Protein AF-A0A9D4FVD9-F1 (afdb_monomer)

Secondary structure (DSSP, 8-state):
-TTTTT-HHHHHHHHHHHHS-SSTHHHHHHHHHHHHHHHHHTS---HHHHHHHHHHHHHSPPGGG---HHHHHHHHHHHHHHSTT----------------------------------

Sequence (119 aa):
MLFEEDFPNINLIIDLVQSLPPTSVSCETSFSQMKLIKTARRLNMNDTTLNSLMQTKLLSSDVAGFNPNPVIDYWLCAAERLYGHRRVNYARKNVRQGVSVVASTSHVELAEDEDKAAK

InterPro domains:
  IPR008906 HAT, C-terminal dimerisation domain [PF05699] (4-57)
  IPR012337 Ribonuclease H-like superfamily [SSF53098] (2-58)

Solvent-accessible surface area (backbone atoms only — not comparable to full-atom values): 8110 Å² total; per-residue (Å²): 129,94,66,70,79,83,42,56,71,60,53,51,51,52,51,54,59,68,68,50,75,97,60,65,62,70,55,54,55,48,52,51,51,48,49,49,60,46,59,74,68,73,51,95,68,58,69,70,58,50,51,52,53,45,49,47,69,73,71,48,73,57,74,91,77,56,75,62,62,68,59,53,50,51,52,50,56,50,45,47,74,74,53,76,84,74,87,78,86,74,82,80,78,82,77,77,78,82,75,82,77,83,76,86,80,85,82,90,85,90,80,88,81,87,85,89,82,90,133

Radius of gyration: 28.38 Å; Cα contacts (8 Å, |Δi|>4): 21; chains: 1; bounding box: 54×79×55 Å

Mean predicted aligned error: 16.89 Å

Structure (mmCIF, N/CA/C/O backbone):
data_AF-A0A9D4FVD9-F1
#
_entry.id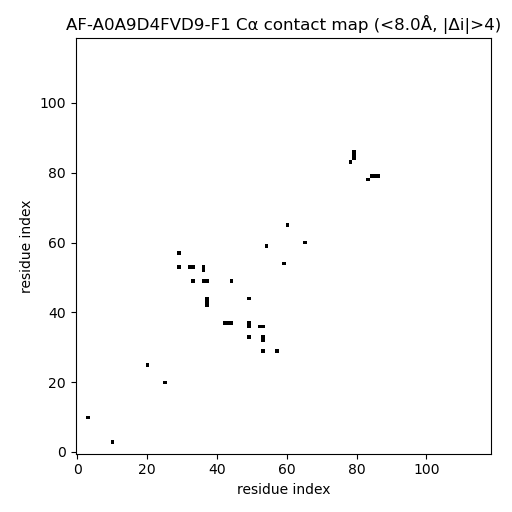   AF-A0A9D4FVD9-F1
#
loop_
_atom_site.group_PDB
_atom_site.id
_atom_site.type_symbol
_atom_site.label_atom_id
_atom_site.label_alt_id
_atom_site.label_comp_id
_atom_site.label_asym_id
_atom_site.label_entity_id
_atom_site.label_seq_id
_atom_site.pdbx_PDB_ins_code
_atom_site.Cartn_x
_atom_site.Cartn_y
_atom_site.Cartn_z
_atom_site.occupancy
_atom_site.B_iso_or_equiv
_atom_site.auth_seq_id
_atom_site.auth_comp_id
_atom_site.auth_asym_id
_atom_site.auth_atom_id
_atom_site.pdbx_PDB_model_num
ATOM 1 N N . MET A 1 1 ? -32.065 -10.063 13.299 1.00 47.19 1 MET A N 1
ATOM 2 C CA . MET A 1 1 ? -31.347 -9.304 14.341 1.00 47.19 1 MET A CA 1
ATOM 3 C C . MET A 1 1 ? -32.268 -8.174 14.759 1.00 47.19 1 MET A C 1
ATOM 5 O O . MET A 1 1 ? -32.724 -7.458 13.888 1.00 47.19 1 MET A O 1
ATOM 9 N N . LEU A 1 2 ? -32.650 -8.092 16.035 1.00 50.84 2 LEU A N 1
ATOM 10 C CA . LEU A 1 2 ? -33.684 -7.158 16.522 1.00 50.84 2 LEU A CA 1
ATOM 11 C C . LEU A 1 2 ? -33.138 -5.764 16.896 1.00 50.84 2 LEU A C 1
ATOM 13 O O . LEU A 1 2 ? -33.887 -4.958 17.415 1.00 50.84 2 LEU A O 1
ATOM 17 N N . PHE A 1 3 ? -31.856 -5.474 16.649 1.00 57.88 3 PHE A N 1
ATOM 18 C CA . PHE A 1 3 ? -31.197 -4.234 17.098 1.00 57.88 3 PHE A CA 1
ATOM 19 C C . PHE A 1 3 ? -30.765 -3.297 15.958 1.00 57.88 3 PHE A C 1
ATOM 21 O O . PHE A 1 3 ? -30.175 -2.249 16.215 1.00 57.88 3 PHE A O 1
ATOM 28 N N . GLU A 1 4 ? -31.015 -3.668 14.700 1.00 61.09 4 GLU A N 1
ATOM 29 C CA . GLU A 1 4 ? -30.524 -2.909 13.542 1.00 61.09 4 GLU A CA 1
ATOM 30 C C . GLU A 1 4 ? -31.268 -1.574 13.356 1.00 61.09 4 GLU A C 1
ATOM 32 O O . GLU A 1 4 ? -30.654 -0.578 12.979 1.00 61.09 4 GLU A O 1
ATOM 37 N N . GLU A 1 5 ? -32.575 -1.540 13.644 1.00 70.00 5 GLU A N 1
ATOM 38 C CA . GLU A 1 5 ? -33.447 -0.400 13.311 1.00 70.00 5 GLU 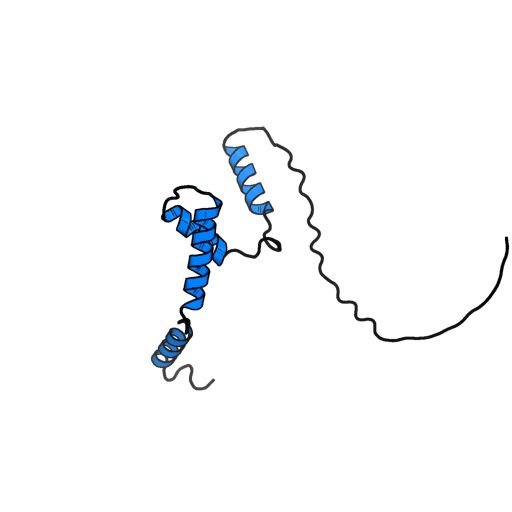A CA 1
ATOM 39 C C . GLU A 1 5 ? -33.739 0.537 14.493 1.00 70.00 5 GLU A C 1
ATOM 41 O O . GLU A 1 5 ? -34.024 1.715 14.281 1.00 70.00 5 GLU A O 1
ATOM 46 N N . ASP A 1 6 ? -33.615 0.061 15.734 1.00 80.00 6 ASP A N 1
ATOM 47 C CA . ASP A 1 6 ? -34.055 0.824 16.910 1.00 80.00 6 ASP A CA 1
ATOM 48 C C . ASP A 1 6 ? -33.082 1.952 17.302 1.00 80.00 6 ASP A C 1
ATOM 50 O O . ASP A 1 6 ? -33.499 2.978 17.842 1.00 80.00 6 ASP A O 1
ATOM 54 N N . PHE A 1 7 ? -31.779 1.800 17.017 1.00 83.12 7 PHE A N 1
ATOM 55 C CA . PHE A 1 7 ? -30.744 2.765 17.422 1.00 83.12 7 PHE A CA 1
ATOM 56 C C . PHE A 1 7 ? -29.616 2.925 16.383 1.00 83.12 7 PHE A C 1
ATOM 58 O O . PHE A 1 7 ? -28.455 2.607 16.668 1.00 83.12 7 PHE A O 1
ATOM 65 N N . PRO A 1 8 ? -29.900 3.494 15.197 1.00 86.56 8 PRO A N 1
ATOM 66 C CA . PRO A 1 8 ? -28.922 3.605 14.108 1.00 86.56 8 PRO A CA 1
ATOM 67 C C . PRO A 1 8 ? -27.657 4.389 14.503 1.00 86.56 8 PRO A C 1
ATOM 69 O O . PRO A 1 8 ? -26.550 4.040 14.101 1.00 86.56 8 PRO A O 1
ATOM 72 N N . ASN A 1 9 ? -27.794 5.413 15.353 1.00 88.88 9 ASN A N 1
ATOM 73 C CA . ASN A 1 9 ? -26.662 6.225 15.808 1.00 88.88 9 ASN A CA 1
ATOM 74 C C . ASN A 1 9 ? -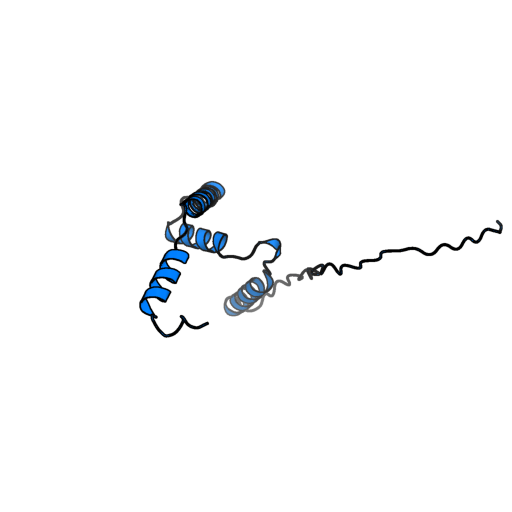25.719 5.461 16.751 1.00 88.88 9 ASN A C 1
ATOM 76 O O . ASN A 1 9 ? -24.514 5.698 16.733 1.00 88.88 9 ASN A O 1
ATOM 80 N N . ILE A 1 10 ? -26.256 4.562 17.582 1.00 89.75 10 ILE A N 1
ATOM 81 C CA . ILE A 1 10 ? -25.449 3.771 18.521 1.00 89.75 10 ILE A CA 1
ATOM 82 C C . ILE A 1 10 ? -24.660 2.716 17.745 1.00 89.75 10 ILE A C 1
ATOM 84 O O . ILE A 1 10 ? -23.466 2.558 17.987 1.00 89.75 10 ILE A O 1
ATOM 88 N N . ASN A 1 11 ? -25.295 2.070 16.765 1.00 87.62 11 ASN A N 1
ATOM 89 C CA . ASN A 1 11 ? -24.633 1.109 15.883 1.00 87.62 11 ASN A CA 1
ATOM 90 C C . ASN A 1 11 ? -23.479 1.766 15.113 1.00 87.62 11 ASN A C 1
ATOM 92 O O . ASN A 1 11 ? -22.368 1.249 15.124 1.00 87.62 11 ASN A O 1
ATOM 96 N N . LEU A 1 12 ? -23.688 2.975 14.578 1.00 90.56 12 LEU A N 1
ATOM 97 C CA . LEU A 1 12 ? -22.632 3.725 13.892 1.00 90.56 12 LEU A CA 1
ATOM 98 C C . LEU A 1 12 ? -21.437 4.030 14.810 1.00 90.56 12 LEU A C 1
ATOM 100 O O . LEU A 1 12 ? -20.288 3.922 14.388 1.00 90.56 12 LEU A O 1
ATOM 104 N N . ILE A 1 13 ? -21.681 4.395 16.073 1.00 93.31 13 ILE A N 1
ATOM 105 C CA . ILE A 1 13 ? -20.603 4.630 17.047 1.00 93.31 13 ILE A CA 1
ATOM 106 C C . ILE A 1 13 ? -19.846 3.334 17.340 1.00 93.31 13 ILE A C 1
ATOM 108 O O . ILE A 1 13 ? -18.619 3.357 17.414 1.00 93.31 13 ILE A O 1
ATOM 112 N N . ILE A 1 14 ? -20.552 2.215 17.498 1.00 91.88 14 ILE A N 1
ATOM 113 C CA . ILE A 1 14 ? -19.931 0.908 17.726 1.00 91.88 14 ILE A CA 1
ATOM 114 C C . ILE A 1 14 ? -19.051 0.530 16.531 1.00 91.88 14 ILE A C 1
ATOM 116 O O . ILE A 1 14 ? -17.893 0.167 16.736 1.00 91.88 14 ILE A O 1
ATOM 120 N N . ASP A 1 15 ? -19.545 0.702 15.307 1.00 92.31 15 ASP A N 1
ATOM 121 C CA . ASP A 1 15 ? -18.785 0.436 14.084 1.00 92.31 15 ASP A CA 1
ATOM 122 C C . ASP A 1 15 ? -17.550 1.342 13.974 1.00 92.31 15 ASP A C 1
ATOM 124 O O . ASP A 1 15 ? -16.450 0.876 13.668 1.00 92.31 15 ASP A O 1
ATOM 128 N N . LEU A 1 16 ? -17.688 2.633 14.295 1.00 93.31 16 LEU A N 1
ATOM 129 C CA . LEU A 1 16 ? -16.560 3.566 14.330 1.00 93.31 16 LEU A CA 1
ATOM 130 C C . LEU A 1 16 ? -15.510 3.144 15.358 1.00 93.31 16 LEU A C 1
ATOM 132 O O . LEU A 1 16 ? -14.323 3.121 15.037 1.00 93.31 16 LEU A O 1
ATOM 136 N N . VAL A 1 17 ? -15.923 2.788 16.574 1.00 93.69 17 VAL A N 1
ATOM 137 C CA . VAL A 1 17 ? -15.001 2.338 17.625 1.00 93.69 17 VAL A CA 1
ATOM 138 C C . VAL A 1 17 ? -14.305 1.039 17.215 1.00 93.69 17 VAL A C 1
ATOM 140 O O . VAL A 1 17 ? -13.105 0.906 17.441 1.00 93.69 17 VAL A O 1
ATOM 143 N N . GLN A 1 18 ? -15.013 0.117 16.560 1.00 90.06 18 GLN A N 1
ATOM 144 C CA . GLN A 1 18 ? -14.428 -1.124 16.042 1.00 90.06 18 GLN A CA 1
ATOM 145 C C . GLN A 1 18 ? -13.478 -0.897 14.857 1.00 90.06 18 GLN A C 1
ATOM 147 O O . GLN A 1 18 ? -12.558 -1.687 14.656 1.00 90.06 18 GLN A O 1
ATOM 152 N N . SER A 1 19 ? -13.661 0.181 14.089 1.00 91.75 19 SER A N 1
ATOM 153 C CA . SER A 1 19 ? -12.766 0.541 12.981 1.00 91.75 19 SER A CA 1
ATOM 154 C C . SER A 1 19 ? -11.409 1.088 13.440 1.00 91.75 19 SER A C 1
ATOM 156 O O . SER A 1 19 ? -10.444 1.086 12.671 1.00 91.75 19 SER A O 1
ATOM 158 N N . LEU A 1 20 ? -11.314 1.556 14.690 1.00 90.25 20 LEU A N 1
ATOM 159 C CA . LEU A 1 20 ? -10.075 2.084 15.241 1.00 90.25 20 LEU A CA 1
ATOM 160 C C . LEU A 1 20 ? -9.149 0.933 15.658 1.00 90.25 20 LEU A C 1
ATOM 162 O O . LEU A 1 20 ? -9.544 0.073 16.449 1.00 90.25 20 LEU A O 1
ATOM 166 N N . PRO A 1 21 ? -7.890 0.909 15.189 1.00 87.88 21 PRO A N 1
ATOM 167 C CA . PRO A 1 21 ? -6.943 -0.093 15.640 1.00 87.88 21 PRO A CA 1
ATOM 168 C C . PRO A 1 21 ? -6.651 0.120 17.137 1.00 87.88 21 PRO A C 1
ATOM 170 O O . PRO A 1 21 ? -6.327 1.236 17.546 1.00 87.88 21 PRO A O 1
ATOM 173 N N . PRO A 1 22 ? -6.692 -0.935 17.969 1.00 86.19 22 PRO A N 1
ATOM 174 C CA . PRO A 1 22 ? -6.486 -0.809 19.414 1.00 86.19 22 PRO A CA 1
ATOM 175 C C . PRO A 1 22 ? -5.036 -0.467 19.794 1.00 86.19 22 PRO A C 1
ATOM 177 O O . PRO A 1 22 ? -4.757 -0.164 20.951 1.00 86.19 22 PRO A O 1
ATOM 180 N N . THR A 1 23 ? -4.090 -0.551 18.849 1.00 90.00 23 THR A N 1
ATOM 181 C CA . THR A 1 23 ? -2.657 -0.342 19.099 1.00 90.00 23 THR A CA 1
ATOM 182 C C . THR A 1 23 ? -1.969 0.396 17.950 1.00 90.00 23 THR A C 1
ATOM 184 O O . THR A 1 23 ? -2.399 0.331 16.798 1.00 90.00 23 THR A O 1
ATOM 187 N N . SER A 1 24 ? -0.841 1.045 18.254 1.00 88.75 24 SER A N 1
ATOM 188 C CA . SER A 1 24 ? 0.030 1.724 17.282 1.00 88.75 24 SER A CA 1
ATOM 189 C C . SER A 1 24 ? 0.930 0.783 16.476 1.00 88.75 24 SER A C 1
ATOM 191 O O . SER A 1 24 ? 1.647 1.245 15.588 1.00 88.75 24 SER A O 1
ATOM 193 N N . VAL A 1 25 ? 0.900 -0.528 16.737 1.00 90.50 25 VAL A N 1
ATOM 194 C CA . VAL A 1 25 ? 1.830 -1.500 16.135 1.00 90.50 25 VAL A CA 1
ATOM 195 C C . VAL A 1 25 ? 1.749 -1.480 14.606 1.00 90.50 25 VAL A C 1
ATOM 197 O O . VAL A 1 25 ? 2.772 -1.519 13.925 1.00 90.50 25 VAL A O 1
ATOM 200 N N . SER A 1 26 ? 0.544 -1.335 14.045 1.00 84.75 26 SER A N 1
ATOM 201 C CA . SER A 1 26 ? 0.354 -1.221 12.592 1.00 84.75 26 SER A CA 1
ATOM 202 C C . SER A 1 26 ? 1.000 0.040 11.998 1.00 84.75 26 SER A C 1
ATOM 204 O O . SER A 1 26 ? 1.419 0.049 10.838 1.00 84.75 26 SER A O 1
ATOM 206 N N . CYS A 1 27 ? 1.098 1.117 12.778 1.00 88.00 27 CYS A N 1
ATOM 207 C CA . CYS A 1 27 ? 1.768 2.344 12.359 1.00 88.00 27 CYS A CA 1
ATOM 208 C C . CYS A 1 27 ? 3.292 2.173 12.413 1.00 88.00 27 CYS A C 1
ATOM 210 O O . CYS A 1 27 ? 3.990 2.571 11.484 1.00 88.00 27 CYS A O 1
ATOM 212 N N . GLU A 1 28 ? 3.823 1.534 13.455 1.00 91.38 28 GLU A N 1
ATOM 213 C CA . GLU A 1 28 ? 5.263 1.285 13.619 1.00 91.38 28 GLU A CA 1
ATOM 214 C C . GLU A 1 28 ? 5.829 0.353 12.539 1.00 91.38 28 GLU A C 1
ATOM 216 O O . GLU A 1 28 ? 6.911 0.603 11.989 1.00 91.38 28 GLU A O 1
ATOM 221 N N . THR A 1 29 ? 5.080 -0.691 12.173 1.00 90.12 29 THR A N 1
ATOM 222 C CA . THR A 1 29 ? 5.439 -1.571 11.051 1.00 90.12 29 THR A CA 1
ATOM 223 C C . THR A 1 29 ? 5.437 -0.800 9.736 1.00 90.12 29 THR A C 1
ATOM 225 O O . THR A 1 29 ? 6.386 -0.913 8.957 1.00 90.12 29 THR A O 1
ATOM 228 N N . SER A 1 30 ? 4.439 0.060 9.525 1.00 90.88 30 SER A N 1
ATOM 229 C CA . SER A 1 30 ? 4.369 0.944 8.363 1.00 90.88 30 SER A CA 1
ATOM 230 C C . SER A 1 30 ? 5.578 1.890 8.303 1.00 90.88 30 SER A C 1
ATOM 232 O O . SER A 1 30 ? 6.278 1.953 7.292 1.00 90.88 30 SER A O 1
ATOM 234 N N . PHE A 1 31 ? 5.936 2.560 9.397 1.00 91.00 31 PHE A N 1
ATOM 235 C CA . PHE A 1 31 ? 7.116 3.431 9.424 1.00 91.00 31 PHE A CA 1
ATOM 236 C C . PHE A 1 31 ? 8.432 2.676 9.215 1.00 91.00 31 PHE A C 1
ATOM 238 O O . PHE A 1 31 ? 9.339 3.183 8.548 1.00 91.00 31 PHE A O 1
ATOM 245 N N . SER A 1 32 ? 8.529 1.444 9.715 1.00 91.81 32 SER A N 1
ATOM 246 C CA . SER A 1 32 ? 9.679 0.576 9.453 1.00 91.81 32 SER A CA 1
ATOM 247 C C . SER A 1 32 ? 9.809 0.259 7.961 1.00 91.81 32 SER A C 1
ATOM 249 O O . SER A 1 32 ? 10.898 0.386 7.401 1.00 91.81 32 SER A O 1
ATOM 251 N N . GLN A 1 33 ? 8.703 -0.059 7.280 1.00 89.94 33 GLN A N 1
ATOM 252 C CA . GLN A 1 33 ? 8.693 -0.262 5.826 1.00 89.94 33 GLN A CA 1
ATOM 253 C C . GLN A 1 33 ? 9.052 1.018 5.064 1.00 89.94 33 GLN A C 1
ATOM 255 O O . GLN A 1 33 ? 9.851 0.986 4.129 1.00 89.94 33 GLN A O 1
ATOM 260 N N . MET A 1 34 ? 8.540 2.166 5.500 1.00 90.50 34 MET A N 1
ATOM 261 C CA . MET A 1 34 ? 8.860 3.464 4.909 1.00 90.50 34 MET A CA 1
ATOM 262 C C . MET A 1 34 ? 10.358 3.781 5.005 1.00 90.50 34 MET A C 1
ATOM 264 O O . MET A 1 34 ? 10.970 4.254 4.042 1.00 90.50 34 MET A O 1
ATOM 268 N N . LYS A 1 35 ? 10.980 3.450 6.144 1.00 89.94 35 LYS A N 1
ATOM 269 C CA . LYS A 1 35 ? 12.431 3.544 6.335 1.00 89.94 35 LYS A CA 1
ATOM 270 C C . LYS A 1 35 ? 13.175 2.629 5.365 1.00 89.94 35 LYS A C 1
ATOM 272 O O . LYS A 1 35 ? 14.114 3.089 4.723 1.00 89.94 35 LYS A O 1
ATOM 277 N N . LEU A 1 36 ? 12.736 1.380 5.196 1.00 89.12 36 LEU A N 1
ATOM 278 C CA . LEU A 1 36 ? 13.329 0.461 4.219 1.00 89.12 36 LEU A CA 1
ATOM 279 C C . LEU A 1 36 ? 13.228 1.005 2.791 1.00 89.12 36 LEU A C 1
ATOM 281 O O . LEU A 1 36 ? 14.225 0.991 2.079 1.00 89.12 36 LEU A O 1
ATOM 285 N N . ILE A 1 37 ? 12.078 1.548 2.386 1.00 87.44 37 ILE A N 1
ATOM 286 C CA . ILE A 1 37 ? 11.885 2.152 1.058 1.00 87.44 37 ILE A CA 1
ATOM 287 C C . ILE A 1 37 ? 12.850 3.329 0.846 1.00 87.44 37 ILE A C 1
ATOM 289 O O . ILE A 1 37 ? 13.517 3.410 -0.191 1.00 87.44 37 ILE A O 1
ATOM 293 N N . LYS A 1 38 ? 12.967 4.218 1.840 1.00 86.38 38 LYS A N 1
ATOM 294 C CA . LYS A 1 38 ? 13.860 5.384 1.793 1.00 86.38 38 LYS A CA 1
ATOM 295 C C . LYS A 1 38 ? 15.335 4.967 1.736 1.00 86.38 38 LYS A C 1
ATOM 297 O O . LYS A 1 38 ? 16.101 5.487 0.927 1.00 86.38 38 LYS A O 1
ATOM 302 N N . THR A 1 39 ? 15.736 4.000 2.559 1.00 80.69 39 THR A N 1
ATOM 303 C CA . THR A 1 39 ? 17.127 3.534 2.650 1.00 80.69 39 THR A CA 1
ATOM 304 C C . THR A 1 39 ? 17.533 2.645 1.473 1.00 80.69 39 THR A C 1
ATOM 306 O O . THR A 1 39 ? 18.664 2.758 1.006 1.00 80.69 39 THR A O 1
ATOM 309 N N . ALA A 1 40 ? 16.632 1.811 0.945 1.00 72.56 40 ALA A N 1
ATOM 310 C CA . ALA A 1 40 ? 16.926 0.876 -0.143 1.00 72.56 40 ALA A CA 1
ATOM 311 C C . ALA A 1 40 ? 17.362 1.587 -1.426 1.00 72.56 40 ALA A C 1
ATOM 313 O O . ALA A 1 40 ? 18.255 1.108 -2.121 1.00 72.56 40 ALA A O 1
ATOM 314 N N . ARG A 1 41 ? 16.769 2.748 -1.732 1.00 65.88 41 ARG A N 1
ATOM 315 C CA . ARG A 1 41 ? 17.183 3.537 -2.897 1.00 65.88 41 ARG A CA 1
ATOM 316 C C . ARG A 1 41 ? 18.365 4.466 -2.610 1.00 65.88 41 ARG A C 1
ATOM 318 O O . ARG A 1 41 ? 18.984 4.900 -3.566 1.00 65.88 41 ARG A O 1
ATOM 325 N N . ARG A 1 42 ? 18.711 4.752 -1.343 1.00 67.25 42 ARG A N 1
ATOM 326 C CA . ARG A 1 42 ? 19.725 5.763 -0.946 1.00 67.25 42 ARG A CA 1
ATOM 327 C C . ARG A 1 42 ? 19.544 7.120 -1.654 1.00 67.25 42 ARG A C 1
A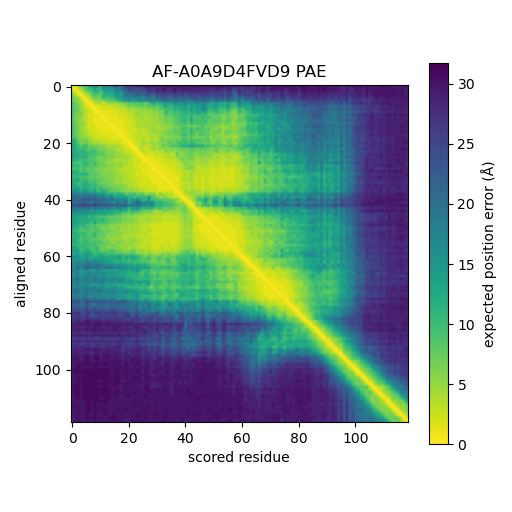TOM 329 O O . ARG A 1 42 ? 20.504 7.863 -1.832 1.00 67.25 42 ARG A O 1
ATOM 336 N N . LEU A 1 43 ? 18.318 7.429 -2.073 1.00 68.00 43 LEU A N 1
ATOM 337 C CA . LEU A 1 43 ? 17.971 8.648 -2.794 1.00 68.00 43 LEU A CA 1
ATOM 338 C C . LEU A 1 43 ? 17.200 9.585 -1.870 1.00 68.00 43 LEU A C 1
ATOM 340 O O . LEU A 1 43 ? 16.373 9.142 -1.068 1.00 68.00 43 LEU A O 1
ATOM 344 N N . ASN A 1 44 ? 17.418 10.887 -2.048 1.00 72.81 44 ASN A N 1
ATOM 345 C CA . ASN A 1 44 ? 16.456 11.881 -1.600 1.00 72.81 44 ASN A CA 1
ATOM 346 C C . ASN A 1 44 ? 15.235 11.769 -2.511 1.00 72.81 44 ASN A C 1
ATOM 348 O O . ASN A 1 44 ? 15.326 11.948 -3.724 1.00 72.81 44 ASN A O 1
ATOM 352 N N . MET A 1 45 ? 14.114 11.393 -1.917 1.00 81.62 45 MET A N 1
ATOM 353 C CA . MET A 1 45 ? 12.853 11.177 -2.601 1.00 81.62 45 MET A CA 1
ATOM 354 C C . MET A 1 45 ? 11.837 12.161 -2.040 1.00 81.62 45 MET A C 1
ATOM 356 O O . MET A 1 45 ? 11.796 12.362 -0.828 1.00 81.62 45 MET A O 1
ATOM 360 N N . ASN A 1 46 ? 11.041 12.764 -2.920 1.00 88.12 46 ASN A N 1
ATOM 361 C CA . ASN A 1 46 ? 9.979 13.676 -2.514 1.00 88.12 46 ASN A CA 1
ATOM 362 C C . ASN A 1 46 ? 8.943 12.938 -1.652 1.00 88.12 46 ASN A C 1
ATOM 364 O O . ASN A 1 46 ? 8.661 11.758 -1.867 1.00 88.12 46 ASN A O 1
ATOM 368 N N . ASP A 1 47 ? 8.324 13.643 -0.710 1.00 88.69 47 ASP A N 1
ATOM 369 C CA . ASP A 1 47 ? 7.362 13.029 0.213 1.00 88.69 47 ASP A CA 1
ATOM 370 C C . ASP A 1 47 ? 6.146 12.441 -0.519 1.00 88.69 47 ASP A C 1
ATOM 372 O O . ASP A 1 47 ? 5.624 11.393 -0.144 1.00 88.69 47 ASP A O 1
ATOM 376 N N . THR A 1 48 ? 5.736 13.060 -1.629 1.00 90.56 48 THR A N 1
ATOM 377 C CA . THR A 1 48 ? 4.635 12.576 -2.475 1.00 90.56 48 THR A CA 1
ATOM 378 C C . THR A 1 48 ? 4.929 11.209 -3.091 1.00 90.56 48 THR A C 1
ATOM 380 O O . THR A 1 48 ? 4.073 10.318 -3.083 1.00 90.56 48 THR A O 1
ATOM 383 N N . THR A 1 49 ? 6.146 11.007 -3.598 1.00 89.25 49 THR A N 1
ATOM 384 C CA . THR A 1 49 ? 6.555 9.741 -4.215 1.00 89.25 49 THR A CA 1
ATOM 385 C C . THR A 1 49 ? 6.811 8.671 -3.162 1.00 89.25 49 THR A C 1
ATOM 387 O O . THR A 1 49 ? 6.422 7.520 -3.360 1.00 89.25 49 THR A O 1
ATOM 390 N N . LEU A 1 50 ? 7.370 9.051 -2.011 1.00 90.56 50 LEU A N 1
ATOM 391 C CA . LEU A 1 50 ? 7.533 8.168 -0.861 1.00 90.56 50 LEU A CA 1
ATOM 392 C C . LEU A 1 50 ? 6.180 7.652 -0.347 1.00 90.56 50 LEU A C 1
ATOM 394 O O . LEU A 1 50 ? 6.017 6.442 -0.195 1.00 90.56 50 LEU A O 1
ATOM 398 N N . ASN A 1 51 ? 5.194 8.533 -0.167 1.00 91.38 51 ASN A N 1
ATOM 399 C CA . ASN A 1 51 ? 3.847 8.148 0.261 1.00 91.38 51 ASN A CA 1
ATOM 400 C C . ASN A 1 51 ? 3.152 7.241 -0.762 1.00 91.38 51 ASN A C 1
ATOM 402 O O . ASN A 1 51 ? 2.525 6.256 -0.383 1.00 91.38 51 ASN A O 1
ATOM 406 N N . SER A 1 52 ? 3.311 7.517 -2.058 1.00 90.88 52 SER A N 1
ATOM 407 C CA . SER A 1 52 ? 2.733 6.684 -3.123 1.00 90.88 52 SER A CA 1
ATOM 408 C C . SER A 1 52 ? 3.329 5.269 -3.137 1.00 90.88 52 SER A C 1
ATOM 410 O O . SER A 1 52 ? 2.608 4.276 -3.251 1.00 90.88 52 SER A O 1
ATOM 412 N N . LEU A 1 53 ? 4.652 5.154 -2.969 1.00 89.44 53 LEU A N 1
ATOM 413 C CA . LEU A 1 53 ? 5.339 3.863 -2.850 1.00 89.44 53 LEU A CA 1
ATOM 414 C C . LEU A 1 53 ? 4.914 3.111 -1.591 1.00 89.44 53 LEU A C 1
ATOM 416 O O . LEU A 1 53 ? 4.723 1.897 -1.636 1.00 89.44 53 LEU A O 1
ATOM 420 N N . MET A 1 54 ? 4.745 3.832 -0.487 1.00 91.06 54 MET A N 1
ATOM 421 C CA . MET A 1 54 ? 4.290 3.272 0.776 1.00 91.06 54 MET A CA 1
ATOM 422 C C . MET A 1 54 ? 2.872 2.700 0.659 1.00 91.06 54 MET A C 1
ATOM 424 O O . MET A 1 54 ? 2.648 1.543 1.010 1.00 91.06 54 MET A O 1
ATOM 428 N N . GLN A 1 55 ? 1.937 3.461 0.083 1.00 91.38 55 GLN A N 1
ATOM 429 C CA . GLN A 1 55 ? 0.575 2.993 -0.197 1.00 91.38 55 GLN A CA 1
ATOM 430 C C . GLN A 1 55 ? 0.578 1.779 -1.119 1.00 91.38 55 GLN A C 1
ATOM 432 O O . GLN A 1 55 ? -0.095 0.794 -0.837 1.00 91.38 55 GLN A O 1
ATOM 437 N N . THR A 1 56 ? 1.393 1.811 -2.177 1.00 89.38 56 THR A N 1
ATOM 438 C CA . THR A 1 56 ? 1.548 0.657 -3.066 1.00 89.38 56 THR A CA 1
ATOM 439 C C . THR A 1 56 ? 2.017 -0.554 -2.267 1.00 89.38 56 THR A C 1
ATOM 441 O O . THR A 1 56 ? 1.425 -1.616 -2.375 1.00 89.38 56 THR A O 1
ATOM 444 N N . LYS A 1 57 ? 3.030 -0.421 -1.406 1.00 87.69 57 LYS A N 1
ATOM 445 C CA . LYS A 1 57 ? 3.564 -1.556 -0.645 1.00 87.69 57 LYS A CA 1
ATOM 446 C C . LYS A 1 57 ? 2.579 -2.127 0.382 1.00 87.69 57 LYS A C 1
ATOM 448 O O . LYS A 1 57 ? 2.606 -3.334 0.594 1.00 87.69 57 LYS A O 1
ATOM 453 N N . LEU A 1 58 ? 1.753 -1.287 1.008 1.00 89.19 58 LEU A N 1
ATOM 454 C CA . LEU A 1 58 ? 0.773 -1.716 2.011 1.00 89.19 58 LEU A CA 1
ATOM 455 C C . LEU A 1 58 ? -0.515 -2.284 1.403 1.00 89.19 58 LEU A C 1
ATOM 457 O O . LEU A 1 58 ? -1.085 -3.213 1.963 1.00 89.19 58 LEU A O 1
ATOM 461 N N . LEU A 1 59 ? -0.986 -1.706 0.297 1.00 88.75 59 LEU A N 1
ATOM 462 C CA . LEU A 1 59 ? -2.294 -2.020 -0.287 1.00 88.75 59 LEU A CA 1
ATOM 463 C C . LEU A 1 59 ? -2.206 -2.983 -1.477 1.00 88.75 59 LEU A C 1
ATOM 465 O O . LEU A 1 59 ? -3.219 -3.562 -1.866 1.00 88.75 59 LEU A O 1
ATOM 469 N N . SER A 1 60 ? -1.029 -3.137 -2.093 1.00 86.44 60 SER A N 1
ATOM 470 C CA . SER A 1 60 ? -0.862 -4.082 -3.201 1.00 86.44 60 SER A CA 1
ATOM 471 C C . SER A 1 60 ? -0.885 -5.530 -2.723 1.00 86.44 60 SER A C 1
ATOM 473 O O . SER A 1 60 ? -0.497 -5.861 -1.604 1.00 86.44 60 SER A O 1
ATOM 475 N N . SER A 1 61 ? -1.337 -6.401 -3.621 1.00 81.31 61 SER A N 1
ATOM 476 C CA . SER A 1 61 ? -1.261 -7.848 -3.464 1.00 81.31 61 SER A CA 1
ATOM 477 C C . SER A 1 61 ? 0.190 -8.305 -3.305 1.00 81.31 61 SER A C 1
ATOM 479 O O . SER A 1 61 ? 1.114 -7.650 -3.796 1.00 81.31 61 SER A O 1
ATOM 481 N N . ASP A 1 62 ? 0.392 -9.463 -2.674 1.00 81.12 62 ASP A N 1
ATOM 482 C CA . ASP A 1 62 ? 1.724 -10.057 -2.596 1.00 81.12 62 ASP A CA 1
ATOM 483 C C . ASP A 1 62 ? 2.344 -10.243 -3.992 1.00 81.12 62 ASP A C 1
ATOM 485 O O . ASP A 1 62 ? 1.655 -10.515 -4.981 1.00 81.12 62 ASP A O 1
ATOM 489 N N . VAL A 1 63 ? 3.669 -10.112 -4.063 1.00 81.31 63 VAL A N 1
ATOM 490 C CA . VAL A 1 63 ? 4.431 -10.143 -5.318 1.00 81.31 63 VAL A CA 1
ATOM 491 C C . VAL A 1 63 ? 4.225 -11.469 -6.053 1.00 81.31 63 VAL A C 1
ATOM 493 O O . VAL A 1 63 ? 4.193 -11.475 -7.281 1.00 81.31 63 VAL A O 1
ATOM 496 N N . ALA A 1 64 ? 4.027 -12.578 -5.330 1.00 82.56 64 ALA A N 1
ATOM 497 C CA . ALA A 1 64 ? 3.774 -13.883 -5.936 1.00 82.56 64 ALA A CA 1
ATOM 498 C C . ALA A 1 64 ? 2.432 -13.951 -6.692 1.00 82.56 64 ALA A C 1
ATOM 500 O O . ALA A 1 64 ? 2.316 -14.686 -7.673 1.00 82.56 64 ALA A O 1
ATOM 501 N N . GLY A 1 65 ? 1.429 -13.179 -6.262 1.00 81.88 65 GLY A N 1
ATOM 502 C CA . GLY A 1 65 ? 0.110 -13.099 -6.898 1.00 81.88 65 GLY A CA 1
ATOM 503 C C . GLY A 1 65 ? -0.023 -11.968 -7.920 1.00 81.88 65 GLY A C 1
ATOM 504 O O . GLY A 1 65 ? -1.040 -11.877 -8.608 1.00 81.88 65 GLY A O 1
ATOM 505 N N . PHE A 1 66 ? 0.981 -11.095 -8.033 1.00 83.69 66 PHE A N 1
ATOM 506 C CA . PHE A 1 66 ? 0.933 -9.953 -8.936 1.00 83.69 66 PHE A CA 1
ATOM 507 C C . PHE A 1 66 ? 1.120 -10.395 -10.393 1.00 83.69 66 PHE A C 1
ATOM 509 O O . PHE A 1 66 ? 2.176 -10.895 -10.779 1.00 83.69 66 PHE A O 1
ATOM 516 N N . ASN A 1 67 ? 0.101 -10.177 -11.229 1.00 84.50 67 ASN A N 1
ATOM 517 C CA . ASN A 1 67 ? 0.187 -10.411 -12.668 1.00 84.50 67 ASN A CA 1
ATOM 518 C C . ASN A 1 67 ? 0.665 -9.130 -13.383 1.00 84.50 67 ASN A C 1
ATOM 520 O O . ASN A 1 67 ? -0.122 -8.191 -13.506 1.00 84.50 67 ASN A O 1
ATOM 524 N N . PRO A 1 68 ? 1.906 -9.070 -13.906 1.00 84.69 68 PRO A N 1
ATOM 525 C CA . PRO A 1 68 ? 2.429 -7.862 -14.545 1.00 84.69 68 PRO A CA 1
ATOM 526 C C . PRO A 1 68 ? 1.905 -7.654 -15.974 1.00 84.69 68 PRO A C 1
ATOM 528 O O . PRO A 1 68 ? 2.057 -6.566 -16.530 1.00 84.69 68 PRO A O 1
ATOM 531 N N . ASN A 1 69 ? 1.298 -8.677 -16.587 1.00 86.50 69 ASN A N 1
ATOM 532 C CA . ASN A 1 69 ? 0.926 -8.661 -18.004 1.00 86.50 69 ASN A CA 1
ATOM 533 C C . ASN A 1 69 ? 0.009 -7.488 -18.411 1.00 86.50 69 ASN A C 1
ATOM 535 O O . ASN A 1 69 ? 0.295 -6.879 -19.439 1.00 86.50 69 ASN A O 1
ATOM 539 N N . PRO A 1 70 ? -1.018 -7.088 -17.630 1.00 86.06 70 PRO A N 1
ATOM 540 C CA . PRO A 1 70 ? -1.882 -5.965 -18.003 1.00 86.06 70 PRO A CA 1
ATOM 541 C C . PRO A 1 70 ? -1.126 -4.634 -18.119 1.00 86.06 70 PRO A C 1
ATOM 543 O O . PRO A 1 70 ? -1.391 -3.835 -19.015 1.00 86.06 70 PRO A O 1
ATOM 546 N N . VAL A 1 71 ? -0.155 -4.401 -17.230 1.00 85.19 71 VAL A N 1
ATOM 547 C CA . VAL A 1 71 ? 0.657 -3.174 -17.233 1.00 85.19 71 VAL A CA 1
ATOM 548 C C . VAL A 1 71 ? 1.638 -3.183 -18.402 1.00 85.19 71 VAL A C 1
ATOM 550 O O . VAL A 1 71 ? 1.826 -2.157 -19.055 1.00 85.19 71 VAL A O 1
ATOM 553 N N . ILE A 1 72 ? 2.234 -4.343 -18.691 1.00 86.12 72 ILE A N 1
ATOM 554 C CA . ILE A 1 72 ? 3.119 -4.523 -19.847 1.00 86.12 72 ILE A CA 1
ATOM 555 C C . ILE A 1 72 ? 2.353 -4.223 -21.141 1.00 86.12 72 ILE A C 1
ATOM 557 O O . ILE A 1 72 ? 2.829 -3.447 -21.968 1.00 86.12 72 ILE A O 1
ATOM 561 N N . ASP A 1 73 ? 1.144 -4.766 -21.284 1.00 86.31 73 ASP A N 1
ATOM 562 C CA . ASP A 1 73 ? 0.297 -4.548 -22.457 1.00 86.31 73 ASP A CA 1
ATOM 563 C C . ASP A 1 73 ? -0.089 -3.074 -22.612 1.00 86.31 73 ASP A C 1
ATOM 565 O O . ASP A 1 73 ? 0.011 -2.523 -23.709 1.00 86.31 73 ASP A O 1
ATOM 569 N N . TYR A 1 74 ? -0.456 -2.406 -21.513 1.00 86.62 74 TYR A N 1
ATOM 570 C CA . TYR A 1 74 ? -0.726 -0.969 -21.512 1.00 86.62 74 TYR A CA 1
ATOM 571 C C . TYR A 1 74 ? 0.486 -0.155 -21.976 1.00 86.62 74 TYR A C 1
ATOM 573 O O . TYR A 1 74 ? 0.350 0.725 -22.828 1.00 86.62 74 TYR A O 1
ATOM 581 N N . TRP A 1 75 ? 1.675 -0.453 -21.445 1.00 82.44 75 TRP A N 1
ATOM 582 C CA . TRP A 1 75 ? 2.892 0.285 -21.775 1.00 82.44 75 TRP A CA 1
ATOM 583 C C . TRP A 1 75 ? 3.284 0.117 -23.242 1.00 82.44 75 TRP A C 1
ATOM 585 O O . TRP A 1 75 ? 3.652 1.086 -23.902 1.00 82.44 75 TRP A O 1
ATOM 595 N N . LEU A 1 76 ? 3.130 -1.089 -23.781 1.00 80.06 76 LEU A N 1
ATOM 596 C CA . LEU A 1 76 ? 3.414 -1.363 -25.184 1.00 80.06 76 LEU A CA 1
ATOM 597 C C . LEU A 1 76 ? 2.384 -0.727 -26.114 1.00 80.06 76 LEU A C 1
ATOM 599 O O . LEU A 1 76 ? 2.771 -0.110 -27.102 1.00 80.06 76 LEU A O 1
ATOM 603 N N . CYS A 1 77 ? 1.098 -0.762 -25.755 1.00 78.12 77 CYS A N 1
ATOM 604 C CA . CYS A 1 77 ? 0.064 -0.030 -26.487 1.00 78.12 77 CYS A CA 1
ATOM 605 C C . CYS A 1 77 ? 0.307 1.490 -26.448 1.00 78.12 77 CYS A C 1
ATOM 607 O O . CYS A 1 77 ? 0.037 2.189 -27.422 1.00 78.12 77 CYS A O 1
ATOM 609 N N . ALA A 1 78 ? 0.809 2.032 -25.335 1.00 73.81 78 ALA A N 1
ATOM 610 C CA . ALA A 1 78 ? 1.165 3.446 -25.223 1.00 73.81 78 ALA A CA 1
ATOM 611 C C . ALA A 1 78 ? 2.414 3.796 -26.053 1.00 73.81 78 ALA A C 1
ATOM 613 O O . ALA A 1 78 ? 2.425 4.817 -26.738 1.00 73.81 78 ALA A O 1
ATOM 614 N N . ALA A 1 79 ? 3.433 2.935 -26.052 1.00 65.88 79 ALA A N 1
ATOM 615 C CA . ALA A 1 79 ? 4.631 3.099 -26.873 1.00 65.88 79 ALA A CA 1
ATOM 616 C C . ALA A 1 79 ? 4.310 3.038 -28.376 1.00 65.88 79 ALA A C 1
ATOM 618 O O . ALA A 1 79 ? 4.856 3.818 -29.152 1.00 65.88 79 ALA A O 1
ATOM 619 N N . GLU A 1 80 ? 3.370 2.181 -28.780 1.00 63.97 80 GLU A N 1
ATOM 620 C CA . GLU A 1 80 ? 2.862 2.110 -30.155 1.00 63.97 80 GLU A CA 1
ATOM 621 C C . GLU A 1 80 ? 2.182 3.404 -30.609 1.00 63.97 80 GLU A C 1
ATOM 623 O O . GLU A 1 80 ? 2.315 3.778 -31.774 1.00 63.97 80 GLU A O 1
ATOM 628 N N . ARG A 1 81 ? 1.494 4.108 -29.698 1.00 62.84 81 ARG A N 1
ATOM 629 C CA . ARG A 1 81 ? 0.882 5.416 -29.985 1.00 62.84 81 ARG A CA 1
ATOM 630 C C . ARG A 1 81 ? 1.914 6.535 -30.132 1.00 62.84 81 ARG A C 1
ATOM 632 O O . ARG A 1 81 ? 1.650 7.487 -30.857 1.00 62.84 81 ARG A O 1
ATOM 639 N N . LEU A 1 82 ? 3.055 6.442 -29.445 1.00 61.84 82 LEU A N 1
ATOM 640 C CA . LEU A 1 82 ? 4.070 7.503 -29.407 1.00 61.84 82 LEU A CA 1
ATOM 641 C C . LEU A 1 82 ? 5.183 7.336 -30.454 1.00 61.84 82 LEU A C 1
ATOM 643 O O . LEU A 1 82 ? 5.682 8.332 -30.968 1.00 61.84 82 LEU A O 1
ATOM 647 N N . TYR A 1 83 ? 5.571 6.103 -30.789 1.00 57.12 83 TYR A N 1
ATOM 648 C CA . TYR A 1 83 ? 6.745 5.817 -31.624 1.00 57.12 83 TYR A CA 1
ATOM 649 C C . TYR A 1 83 ? 6.431 4.780 -32.692 1.00 57.12 83 TYR A C 1
ATOM 651 O O . TYR A 1 83 ? 7.024 3.701 -32.701 1.00 57.12 83 TYR A O 1
ATOM 659 N N . GLY A 1 84 ? 5.468 5.104 -33.560 1.00 59.34 84 GLY A N 1
ATOM 660 C CA . GLY A 1 84 ? 4.989 4.246 -34.639 1.00 59.34 84 GLY A CA 1
ATOM 661 C C . GLY A 1 84 ? 6.016 3.209 -35.111 1.00 59.34 84 GLY A C 1
ATOM 662 O O . GLY A 1 84 ? 7.049 3.542 -35.684 1.00 59.34 84 GLY A O 1
ATOM 663 N N . HIS A 1 85 ? 5.670 1.935 -34.906 1.00 57.69 85 HIS A N 1
ATOM 664 C CA . HIS A 1 85 ? 6.155 0.805 -35.700 1.00 57.69 85 HIS A CA 1
ATOM 665 C C . HIS A 1 85 ? 7.414 0.009 -35.291 1.00 57.69 85 HIS A C 1
ATOM 667 O O . HIS A 1 85 ? 7.991 -0.669 -36.141 1.00 57.69 85 HIS A O 1
ATOM 673 N N . ARG A 1 86 ? 7.800 -0.081 -34.008 1.00 57.19 86 ARG A N 1
ATOM 674 C CA . ARG A 1 86 ? 8.717 -1.166 -33.574 1.00 57.19 86 ARG A CA 1
ATOM 675 C C . ARG A 1 86 ? 8.159 -1.992 -32.419 1.00 57.19 86 ARG A C 1
ATOM 677 O O . ARG A 1 86 ? 8.395 -1.698 -31.252 1.00 57.19 86 ARG A O 1
ATOM 684 N N . ARG A 1 87 ? 7.448 -3.076 -32.753 1.00 54.44 87 ARG A N 1
ATOM 685 C CA . ARG A 1 87 ? 7.099 -4.115 -31.776 1.00 54.44 87 ARG A CA 1
ATOM 686 C C . ARG A 1 87 ? 8.365 -4.867 -31.376 1.00 54.44 87 ARG A C 1
ATOM 688 O O . ARG A 1 87 ? 8.935 -5.604 -32.177 1.00 54.44 87 ARG A O 1
ATOM 695 N N . VAL A 1 88 ? 8.802 -4.693 -30.134 1.00 61.38 88 VAL A N 1
ATOM 696 C CA . VAL A 1 88 ? 9.755 -5.616 -29.512 1.00 61.38 88 VAL A CA 1
ATOM 697 C C . VAL A 1 88 ? 8.928 -6.792 -28.999 1.00 61.38 88 VAL A C 1
ATOM 699 O O . VAL A 1 88 ? 8.162 -6.643 -28.051 1.00 61.38 88 VAL A O 1
ATOM 702 N N . ASN A 1 89 ? 9.020 -7.943 -29.666 1.00 59.50 89 ASN A N 1
ATOM 703 C CA . ASN A 1 89 ? 8.303 -9.151 -29.256 1.00 59.50 89 ASN A CA 1
ATOM 704 C C . ASN A 1 89 ? 8.878 -9.662 -27.927 1.00 59.50 89 ASN A C 1
ATOM 706 O O . ASN A 1 89 ? 9.930 -10.297 -27.892 1.00 59.50 89 ASN A O 1
ATOM 710 N N . TYR A 1 90 ? 8.180 -9.385 -26.830 1.00 59.38 90 TYR A N 1
ATOM 711 C CA . TYR A 1 90 ? 8.434 -9.988 -25.527 1.00 59.38 90 TYR A CA 1
ATOM 712 C C . TYR A 1 90 ? 7.706 -11.335 -25.493 1.00 59.38 90 TYR A C 1
ATOM 714 O O . TYR A 1 90 ? 6.483 -11.413 -25.603 1.00 59.38 90 TYR A O 1
ATOM 722 N N . ALA A 1 91 ? 8.461 -12.426 -25.377 1.00 62.44 91 ALA A N 1
ATOM 723 C CA . ALA A 1 91 ? 7.872 -13.746 -25.205 1.00 62.44 91 ALA A CA 1
ATOM 724 C C . ALA A 1 91 ? 7.244 -13.833 -23.804 1.00 62.44 91 ALA A C 1
ATOM 726 O O . ALA A 1 91 ? 7.955 -13.815 -22.796 1.00 62.44 91 ALA A O 1
ATOM 727 N N . ARG A 1 92 ? 5.909 -13.919 -23.723 1.00 59.41 92 ARG A N 1
ATOM 728 C CA . ARG A 1 92 ? 5.211 -14.151 -22.451 1.00 59.41 92 ARG A CA 1
ATOM 729 C C . ARG A 1 92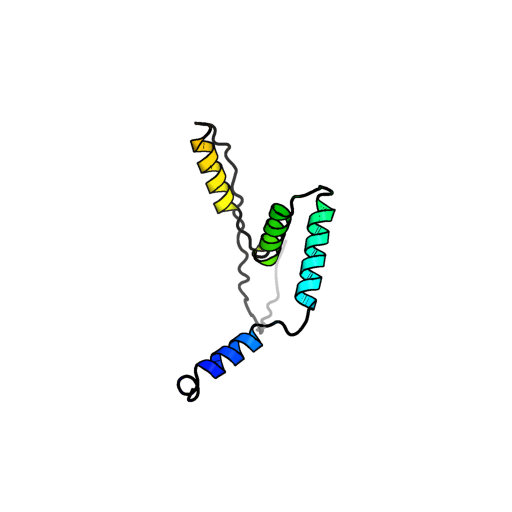 ? 5.566 -15.543 -21.928 1.00 59.41 92 ARG A C 1
ATOM 731 O O . ARG A 1 92 ? 5.292 -16.546 -22.584 1.00 59.41 92 ARG A O 1
ATOM 738 N N . LYS A 1 93 ? 6.137 -15.624 -20.724 1.00 59.19 93 LYS A N 1
ATOM 739 C CA . LYS A 1 93 ? 6.189 -16.891 -19.985 1.00 59.19 93 LYS A CA 1
ATOM 740 C C . LYS A 1 93 ? 4.809 -17.145 -19.390 1.00 59.19 93 LYS A C 1
ATOM 742 O O . LYS A 1 93 ? 4.371 -16.410 -18.510 1.00 59.19 93 LYS A O 1
ATOM 747 N N . ASN A 1 94 ? 4.138 -18.191 -19.861 1.00 52.34 94 ASN A N 1
ATOM 748 C CA . ASN A 1 94 ? 2.921 -18.696 -19.237 1.00 52.34 94 ASN A CA 1
ATOM 749 C C . ASN A 1 94 ? 3.276 -19.231 -17.844 1.00 52.34 94 ASN A C 1
ATOM 751 O O . ASN A 1 94 ? 3.779 -20.348 -17.712 1.00 52.34 94 ASN A O 1
ATOM 755 N N . VAL A 1 95 ? 3.050 -18.426 -16.805 1.00 54.56 95 VAL A N 1
ATOM 756 C CA . VAL A 1 95 ? 3.112 -18.890 -15.417 1.00 54.56 95 VAL A CA 1
ATOM 757 C C . VAL A 1 95 ? 1.909 -19.806 -15.222 1.00 54.56 95 VAL A C 1
ATOM 759 O O . VAL A 1 95 ? 0.785 -19.343 -15.047 1.00 54.56 95 VAL A O 1
ATOM 762 N N . ARG A 1 96 ? 2.125 -21.120 -15.335 1.00 51.09 96 ARG A N 1
ATOM 763 C CA . ARG A 1 96 ? 1.135 -22.122 -14.936 1.00 51.09 96 ARG A CA 1
ATOM 764 C C . ARG A 1 96 ? 0.901 -21.933 -13.438 1.00 51.09 96 ARG A C 1
ATOM 766 O O . ARG A 1 96 ? 1.761 -22.297 -12.642 1.00 51.09 96 ARG A O 1
ATOM 773 N N . GLN A 1 97 ? -0.219 -21.318 -13.063 1.00 49.28 97 GLN A N 1
ATOM 774 C CA . GLN A 1 97 ? -0.678 -21.297 -11.678 1.00 49.28 97 GLN A CA 1
AT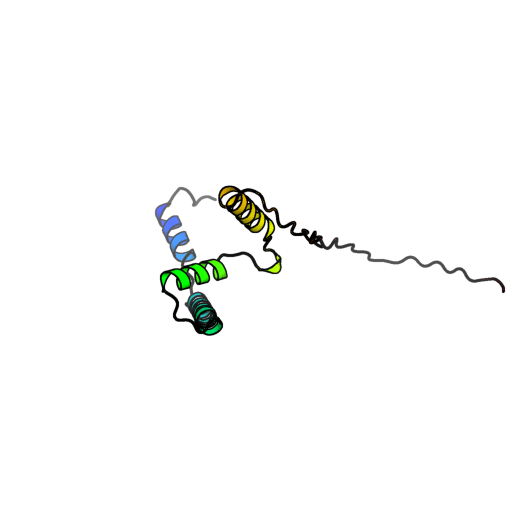OM 775 C C . GLN A 1 97 ? -0.869 -22.750 -11.240 1.00 49.28 97 GLN A C 1
ATOM 777 O O . GLN A 1 97 ? -1.774 -23.438 -11.709 1.00 49.28 97 GLN A O 1
ATOM 782 N N . GLY A 1 98 ? 0.038 -23.237 -10.394 1.00 39.84 98 GLY A N 1
ATOM 783 C CA . GLY A 1 98 ? -0.102 -24.519 -9.723 1.00 39.84 98 GLY A CA 1
ATOM 784 C C . GLY A 1 98 ? -1.260 -24.435 -8.741 1.00 39.84 98 GLY A C 1
ATOM 785 O O . GLY A 1 98 ? -1.069 -24.079 -7.584 1.00 39.84 98 GLY A O 1
ATOM 786 N N . VAL A 1 99 ? -2.465 -24.738 -9.214 1.00 42.25 99 VAL A N 1
ATOM 787 C CA . VAL A 1 99 ? -3.580 -25.114 -8.349 1.00 42.25 99 VAL A CA 1
ATOM 788 C C . VAL A 1 99 ? -3.208 -26.469 -7.749 1.00 42.25 99 VAL A C 1
ATOM 790 O O . VAL A 1 99 ? -3.129 -27.466 -8.466 1.00 42.25 99 VAL A O 1
ATOM 793 N N . SER A 1 100 ? -2.918 -26.506 -6.448 1.00 39.38 100 SER A N 1
ATOM 794 C CA . SER A 1 100 ? -2.720 -27.755 -5.717 1.00 39.38 100 SER A CA 1
ATOM 795 C C . SER A 1 100 ? -4.054 -28.498 -5.645 1.00 39.38 100 SER A C 1
ATOM 797 O O . SER A 1 100 ? -4.894 -28.206 -4.793 1.00 39.38 100 SER A O 1
ATOM 799 N N . VAL A 1 101 ? -4.267 -29.453 -6.549 1.00 39.53 101 VAL A N 1
ATOM 800 C CA . VAL A 1 101 ? -5.321 -30.452 -6.373 1.00 39.53 101 VAL A CA 1
ATOM 801 C C . VAL A 1 101 ? -4.860 -31.378 -5.254 1.00 39.53 101 VAL A C 1
ATOM 803 O O . VAL A 1 101 ? -3.980 -32.216 -5.431 1.00 39.53 101 VAL A O 1
ATOM 806 N N . VAL A 1 102 ? -5.433 -31.157 -4.074 1.00 42.00 102 VAL A N 1
ATOM 807 C CA . VAL A 1 102 ? -5.398 -32.076 -2.941 1.00 42.00 102 VAL A CA 1
ATOM 808 C C . VAL A 1 102 ? -6.060 -33.375 -3.396 1.00 42.00 102 VAL A C 1
ATOM 810 O O . VAL A 1 102 ? -7.282 -33.461 -3.469 1.00 42.00 102 VAL A O 1
ATOM 813 N N . ALA A 1 103 ? -5.257 -34.380 -3.736 1.00 34.22 103 ALA A N 1
ATOM 814 C CA . ALA A 1 103 ? -5.720 -35.756 -3.812 1.00 34.22 103 ALA A CA 1
ATOM 815 C C . ALA A 1 103 ? -5.375 -36.429 -2.483 1.00 34.22 103 ALA A C 1
ATOM 817 O O . ALA A 1 103 ? -4.262 -36.906 -2.268 1.00 34.22 103 ALA A O 1
ATOM 818 N N . SER A 1 104 ? -6.342 -36.416 -1.568 1.00 37.72 104 SER A N 1
ATOM 819 C CA . SER A 1 104 ? -6.382 -37.359 -0.459 1.00 37.72 104 SER A CA 1
ATOM 820 C C . SER A 1 104 ? -6.440 -38.768 -1.042 1.00 37.72 104 SER A C 1
ATOM 822 O O . SER A 1 104 ? -7.358 -39.096 -1.792 1.00 37.72 104 SER A O 1
ATOM 824 N N . THR A 1 105 ? -5.487 -39.624 -0.699 1.00 31.81 105 THR A N 1
ATOM 825 C CA . THR A 1 105 ? -5.651 -41.068 -0.881 1.00 31.81 105 THR A CA 1
ATOM 826 C C . THR A 1 105 ? -5.166 -41.758 0.380 1.00 31.81 105 THR A C 1
ATOM 828 O O . THR A 1 105 ? -3.990 -42.067 0.546 1.00 31.81 105 THR A O 1
ATOM 831 N N . SER A 1 106 ? -6.099 -41.936 1.309 1.00 31.94 106 SER A N 1
ATOM 832 C CA . SER A 1 106 ? -5.992 -42.907 2.386 1.00 31.94 106 SER A CA 1
ATOM 833 C C . SER A 1 106 ? -6.486 -44.270 1.895 1.00 31.94 106 SER A C 1
ATOM 835 O O . SER A 1 106 ? -7.602 -44.362 1.391 1.00 31.94 106 SER A O 1
ATOM 837 N N . HIS A 1 107 ? -5.684 -45.292 2.201 1.00 27.73 107 HIS A N 1
ATOM 838 C CA . HIS A 1 107 ? -6.071 -46.678 2.494 1.00 27.73 107 HIS A CA 1
ATOM 839 C C . HIS A 1 107 ? -6.112 -47.735 1.360 1.00 27.73 107 HIS A C 1
ATOM 841 O O . HIS A 1 107 ? -7.116 -47.911 0.685 1.00 27.73 107 HIS A O 1
ATOM 847 N N . VAL A 1 108 ? -4.977 -48.449 1.250 1.00 35.06 108 VAL A N 1
ATOM 84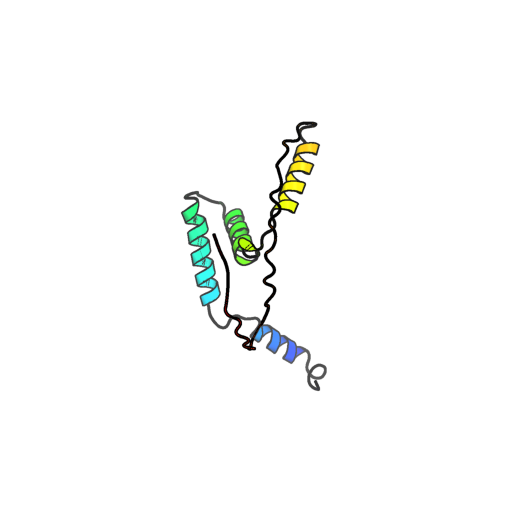8 C CA . VAL A 1 108 ? -4.735 -49.919 1.253 1.00 35.06 108 VAL A CA 1
ATOM 849 C C . VAL A 1 108 ? -5.720 -50.867 0.548 1.00 35.06 108 VAL A C 1
ATOM 851 O O . VAL A 1 108 ? -6.840 -51.036 1.016 1.00 35.06 108 VAL A O 1
ATOM 854 N N . GLU A 1 109 ? -5.189 -51.657 -0.399 1.00 31.05 109 GLU A N 1
ATOM 855 C CA . GLU A 1 109 ? -5.401 -53.115 -0.466 1.00 31.05 109 GLU A CA 1
ATOM 856 C C . GLU A 1 109 ? -4.173 -53.830 -1.072 1.00 31.05 109 GLU A C 1
ATOM 858 O O . GLU A 1 109 ? -3.572 -53.368 -2.042 1.00 31.05 109 GLU A O 1
ATOM 863 N N . LEU A 1 110 ? -3.768 -54.914 -0.406 1.00 36.47 110 LEU A N 1
ATOM 864 C CA . LEU A 1 110 ? -2.669 -55.827 -0.724 1.00 36.47 110 LEU A CA 1
ATOM 865 C C . LEU A 1 110 ? -3.102 -56.826 -1.806 1.00 36.47 110 LEU A C 1
ATOM 867 O O . LEU A 1 110 ? -4.177 -57.406 -1.683 1.00 36.47 110 LEU A O 1
ATOM 871 N N . ALA A 1 111 ? -2.225 -57.120 -2.765 1.00 34.22 111 ALA A N 1
ATOM 872 C CA . ALA A 1 111 ? -2.157 -58.439 -3.391 1.00 34.22 111 ALA A CA 1
ATOM 873 C C . ALA A 1 111 ? -0.736 -58.682 -3.914 1.00 34.22 111 ALA A C 1
ATOM 875 O O . ALA A 1 111 ? -0.194 -57.902 -4.698 1.00 34.22 111 ALA A O 1
ATOM 876 N N . GLU A 1 112 ? -0.141 -59.740 -3.381 1.00 41.34 112 GLU A N 1
ATOM 877 C CA . GLU A 1 112 ? 1.087 -60.383 -3.825 1.00 41.34 112 GLU A CA 1
ATOM 878 C C . GLU A 1 112 ? 0.894 -60.938 -5.241 1.00 41.34 112 GLU A C 1
ATOM 880 O O . GLU A 1 112 ? -0.199 -61.390 -5.561 1.00 41.34 112 GLU A O 1
ATOM 885 N N . ASP A 1 113 ? 1.951 -60.941 -6.054 1.00 36.25 113 ASP A N 1
ATOM 886 C CA . ASP A 1 113 ? 2.196 -62.032 -7.000 1.00 36.25 113 ASP A CA 1
ATOM 887 C C . ASP A 1 113 ? 3.685 -62.058 -7.367 1.00 36.25 113 ASP A C 1
ATOM 889 O O . ASP A 1 113 ? 4.251 -61.127 -7.951 1.00 36.25 113 ASP A O 1
ATOM 893 N N . GLU A 1 114 ? 4.325 -63.143 -6.945 1.00 42.22 114 GLU A N 1
ATOM 894 C CA . GLU A 1 114 ? 5.655 -63.547 -7.359 1.00 42.22 114 GLU A CA 1
ATOM 895 C C . GLU A 1 114 ? 5.659 -64.035 -8.822 1.00 42.22 114 GLU A C 1
ATOM 897 O O . GLU A 1 114 ? 4.699 -64.620 -9.321 1.00 42.22 114 GLU A O 1
ATOM 902 N N . ASP A 1 115 ? 6.850 -63.932 -9.420 1.00 37.62 115 ASP A N 1
ATOM 903 C CA . ASP A 1 115 ? 7.507 -64.987 -10.205 1.00 37.62 115 ASP A CA 1
ATOM 904 C C . ASP A 1 115 ? 7.679 -64.824 -11.741 1.00 37.62 115 ASP A C 1
ATOM 906 O O . ASP A 1 115 ? 6.754 -64.574 -12.509 1.00 37.62 115 ASP A O 1
ATOM 910 N N . LYS A 1 116 ? 8.925 -65.132 -12.157 1.00 37.91 116 LYS A N 1
ATOM 911 C CA . LYS A 1 116 ? 9.424 -65.597 -13.478 1.00 37.91 116 LYS A CA 1
ATOM 912 C C . LYS A 1 116 ? 9.494 -64.644 -14.695 1.00 37.91 116 LYS A C 1
ATOM 914 O O . LYS A 1 116 ? 8.519 -64.417 -15.393 1.00 37.91 116 LYS A O 1
ATOM 919 N N . ALA A 1 117 ? 10.721 -64.312 -15.133 1.00 37.31 117 ALA A N 1
ATOM 920 C CA . ALA A 1 117 ? 11.532 -65.134 -16.064 1.00 37.31 117 ALA A CA 1
ATOM 921 C C . ALA A 1 117 ? 12.503 -64.318 -16.957 1.00 37.31 117 ALA A C 1
ATOM 923 O O . ALA A 1 117 ? 12.095 -63.441 -17.707 1.00 37.31 117 ALA A O 1
ATOM 924 N N . ALA A 1 118 ? 13.770 -64.755 -16.943 1.00 40.78 118 ALA A N 1
ATOM 925 C CA . ALA A 1 118 ? 14.714 -64.873 -18.065 1.00 40.78 118 ALA A CA 1
ATOM 926 C C . ALA A 1 118 ? 15.012 -63.655 -18.972 1.00 40.78 118 ALA A C 1
ATOM 928 O O . ALA A 1 11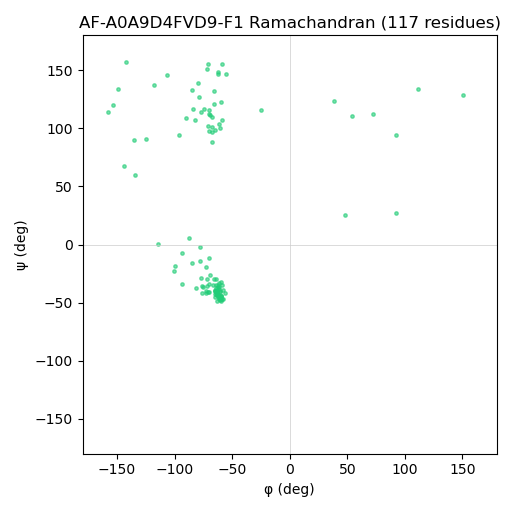8 ? 14.268 -63.375 -19.910 1.00 40.78 118 ALA A O 1
ATOM 929 N N . LYS A 1 119 ? 16.234 -63.110 -18.877 1.00 34.41 119 LYS A N 1
ATOM 930 C CA . LYS A 1 119 ? 17.373 -63.529 -19.724 1.00 34.41 119 LYS A CA 1
ATOM 931 C C . LYS A 1 119 ? 18.698 -62.967 -19.217 1.00 34.41 119 LYS A C 1
ATOM 933 O O . LYS A 1 119 ? 18.684 -61.82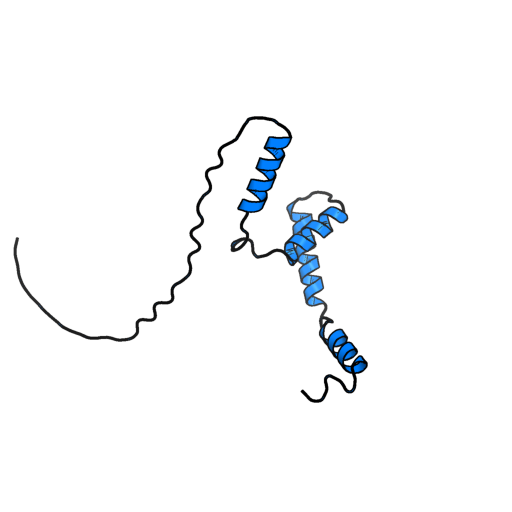6 -18.714 1.00 34.41 119 LYS A O 1
#

Foldseek 3Di:
DVPCPPCVPVVVVVVVVVPDDPDCVVVVVLVVVLVCVCVVVVDDDDPVVSVVVSCCVVVPDDPVPDDCVVVVVVVQVVCCVVPPDDDPDDDDDPPPPPPPPDDDDDDDDDDDDDDDDDD

pLDDT: mean 71.42, std 20.52, range [27.73, 93.69]

Organism: Dreissena polymorpha (NCBI:txid45954)